Protein AF-A0A7K4H6M7-F1 (afdb_monomer_lite)

Foldseek 3Di:
DDPCVVPVDDLVVVLVVVVVCCVVVVFDWDADPVVRDIGGPVVVNVVVVVVVVVVVVVCVVVCVPPPPD

Secondary structure (DSSP, 8-state):
--HHHHHT--HHHHHHHHHHHHHTTSS-EEEETTTTEEEE-HHHHHHHHHHHHHHHHHHHHTTTT----

Radius of gyration: 17.57 Å; chains: 1; bounding box: 39×24×50 Å

Structure (mmCIF, N/CA/C/O backbone):
data_AF-A0A7K4H6M7-F1
#
_entry.id   AF-A0A7K4H6M7-F1
#
loop_
_atom_site.group_PDB
_atom_site.id
_atom_site.type_symbol
_atom_site.label_atom_id
_atom_site.label_alt_id
_atom_site.label_comp_id
_atom_site.label_asym_id
_atom_site.label_entity_id
_atom_site.label_seq_id
_atom_site.pdbx_PDB_ins_code
_atom_site.Cartn_x
_atom_site.Cartn_y
_atom_site.Cartn_z
_atom_site.occupancy
_atom_site.B_iso_or_equiv
_atom_site.auth_seq_id
_atom_site.auth_comp_id
_atom_site.auth_asym_id
_atom_site.auth_atom_id
_atom_site.pdbx_PDB_model_num
ATOM 1 N N . HIS A 1 1 ? 18.404 1.092 -2.985 1.00 49.03 1 HIS A N 1
ATOM 2 C CA . HIS A 1 1 ? 18.451 -0.376 -2.863 1.00 49.03 1 HIS A CA 1
ATOM 3 C C . HIS A 1 1 ? 17.202 -0.951 -3.481 1.00 49.03 1 HIS A C 1
ATOM 5 O O . HIS A 1 1 ? 16.122 -0.462 -3.166 1.00 49.03 1 HIS A O 1
ATOM 11 N N . ASP A 1 2 ? 17.378 -1.916 -4.375 1.00 66.75 2 ASP A N 1
ATOM 12 C CA . ASP A 1 2 ? 16.303 -2.587 -5.104 1.00 66.75 2 ASP A CA 1
ATOM 13 C C . ASP A 1 2 ? 15.545 -3.536 -4.153 1.00 66.75 2 ASP A C 1
ATOM 15 O O . ASP A 1 2 ? 16.139 -4.116 -3.241 1.00 66.75 2 ASP A O 1
ATOM 19 N N . ILE A 1 3 ? 14.229 -3.671 -4.319 1.00 66.12 3 ILE A N 1
ATOM 20 C CA . ILE A 1 3 ? 13.389 -4.526 -3.458 1.00 66.12 3 ILE A CA 1
ATOM 21 C C . ILE A 1 3 ? 13.788 -5.995 -3.645 1.00 66.12 3 ILE A C 1
ATOM 23 O O . ILE A 1 3 ? 13.857 -6.749 -2.678 1.00 66.12 3 ILE A O 1
ATOM 27 N N . ALA A 1 4 ? 14.168 -6.379 -4.866 1.00 66.06 4 ALA A N 1
ATOM 28 C CA . ALA A 1 4 ? 14.630 -7.731 -5.170 1.00 66.06 4 ALA A CA 1
ATOM 29 C C . ALA A 1 4 ? 15.914 -8.126 -4.440 1.00 66.06 4 ALA A C 1
ATOM 31 O O . ALA A 1 4 ? 16.039 -9.264 -4.001 1.00 66.06 4 ALA A O 1
ATOM 32 N N . GLU A 1 5 ? 16.835 -7.179 -4.242 1.00 63.22 5 GLU A N 1
ATOM 33 C CA . GLU A 1 5 ? 18.070 -7.418 -3.484 1.00 63.22 5 GLU A CA 1
ATOM 34 C C . GLU A 1 5 ? 17.794 -7.691 -2.003 1.00 63.22 5 GLU A C 1
ATOM 36 O O . GLU A 1 5 ? 18.550 -8.408 -1.356 1.00 63.22 5 GLU A O 1
ATOM 41 N N . LYS A 1 6 ? 16.719 -7.117 -1.452 1.00 73.69 6 LYS A N 1
ATOM 42 C CA . LYS A 1 6 ? 16.350 -7.287 -0.042 1.00 73.69 6 LYS A CA 1
ATOM 43 C C . LYS A 1 6 ? 15.528 -8.546 0.223 1.00 73.69 6 LYS A C 1
ATOM 45 O O . LYS A 1 6 ? 15.515 -9.014 1.356 1.00 73.69 6 LYS A O 1
ATOM 50 N N . CYS A 1 7 ? 14.826 -9.054 -0.787 1.00 67.19 7 CYS A N 1
ATOM 51 C CA . CYS A 1 7 ? 13.855 -10.136 -0.630 1.00 67.19 7 CYS A CA 1
ATOM 52 C C . CYS A 1 7 ? 14.359 -11.513 -1.098 1.00 67.19 7 CYS A C 1
ATOM 54 O O . CYS A 1 7 ? 13.584 -12.459 -1.016 1.00 67.19 7 CYS A O 1
ATOM 56 N N . ASP A 1 8 ? 15.600 -11.622 -1.600 1.00 68.56 8 ASP A N 1
ATOM 57 C CA . ASP A 1 8 ? 16.166 -12.836 -2.234 1.00 68.56 8 ASP A CA 1
ATOM 58 C C . ASP A 1 8 ? 15.173 -13.526 -3.194 1.00 68.56 8 ASP A C 1
ATOM 60 O O . ASP A 1 8 ? 15.049 -14.747 -3.278 1.00 68.56 8 ASP A O 1
ATOM 64 N N . ALA A 1 9 ? 14.387 -12.698 -3.885 1.00 65.81 9 ALA A N 1
ATOM 65 C CA . ALA A 1 9 ? 13.274 -13.110 -4.722 1.00 65.81 9 ALA A CA 1
ATOM 66 C C . ALA A 1 9 ? 13.575 -12.774 -6.183 1.00 65.81 9 ALA A C 1
ATOM 68 O O . ALA A 1 9 ? 14.218 -11.766 -6.497 1.00 65.81 9 ALA A O 1
ATOM 69 N N . ALA A 1 10 ? 13.077 -13.603 -7.103 1.00 70.94 10 ALA A N 1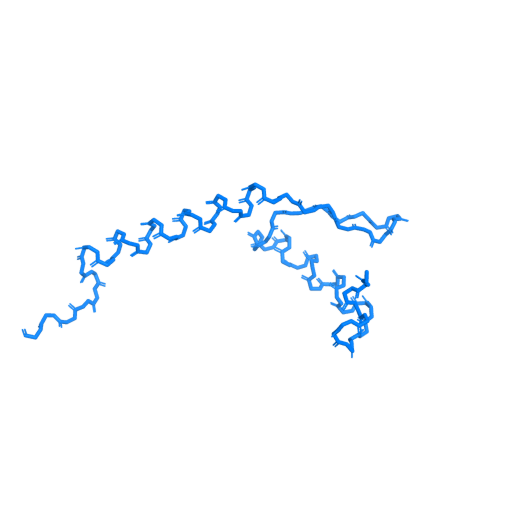
ATOM 70 C CA . ALA A 1 10 ? 13.205 -13.328 -8.526 1.00 70.94 10 ALA A CA 1
ATOM 71 C C . ALA A 1 10 ? 12.523 -11.990 -8.863 1.00 70.94 10 ALA A C 1
ATOM 73 O O . ALA A 1 10 ? 11.369 -11.759 -8.503 1.00 70.94 10 ALA A O 1
ATOM 74 N N . LYS A 1 11 ? 13.224 -11.108 -9.592 1.00 62.78 11 LYS A N 1
ATOM 75 C CA . LYS A 1 11 ? 12.724 -9.765 -9.959 1.00 62.78 11 LYS A CA 1
ATOM 76 C C . LYS A 1 11 ? 11.342 -9.789 -10.627 1.00 62.78 11 LYS A C 1
ATOM 78 O O . LYS A 1 11 ? 10.556 -8.872 -10.413 1.00 62.78 11 LYS A O 1
ATOM 83 N N . GLY A 1 12 ? 11.040 -10.838 -11.398 1.00 64.25 12 GLY A N 1
ATOM 84 C CA . GLY A 1 12 ? 9.727 -11.031 -12.026 1.00 64.25 12 GLY A CA 1
ATOM 85 C C . GLY A 1 12 ? 8.591 -11.179 -11.010 1.00 64.25 12 GLY A C 1
ATOM 86 O O . GLY A 1 12 ? 7.561 -10.531 -11.153 1.00 64.25 12 GLY A O 1
ATOM 87 N N . THR A 1 13 ? 8.823 -11.926 -9.929 1.00 76.50 13 THR A N 1
ATOM 88 C CA . THR A 1 13 ? 7.829 -12.190 -8.878 1.00 76.50 13 THR A CA 1
ATOM 89 C C . THR A 1 13 ? 7.428 -10.917 -8.135 1.00 76.50 13 THR A C 1
ATOM 91 O O . THR A 1 13 ? 6.264 -10.734 -7.805 1.00 76.50 13 THR A O 1
ATOM 94 N N . ILE A 1 14 ? 8.364 -9.991 -7.914 1.00 81.75 14 ILE A N 1
ATOM 95 C CA . ILE A 1 14 ? 8.067 -8.726 -7.223 1.00 81.75 14 ILE A CA 1
ATOM 96 C C . ILE A 1 14 ? 7.194 -7.810 -8.083 1.00 81.75 14 ILE A C 1
ATOM 98 O O . ILE A 1 14 ? 6.283 -7.170 -7.566 1.00 81.75 14 ILE A O 1
ATOM 102 N N . ILE A 1 15 ? 7.449 -7.750 -9.392 1.00 85.56 15 ILE A N 1
ATOM 103 C CA . ILE A 1 15 ? 6.652 -6.925 -10.308 1.00 85.56 15 ILE A CA 1
ATOM 104 C C . ILE A 1 15 ? 5.218 -7.455 -10.397 1.00 85.56 15 ILE A C 1
ATOM 106 O O . ILE A 1 15 ? 4.282 -6.660 -10.361 1.00 85.56 15 ILE A O 1
ATOM 110 N N . GLU A 1 16 ? 5.048 -8.775 -10.494 1.00 89.12 16 GLU A N 1
ATOM 111 C CA . GLU A 1 16 ? 3.729 -9.416 -10.539 1.00 89.12 16 GLU A CA 1
ATOM 112 C C . GLU A 1 16 ? 2.925 -9.132 -9.269 1.00 89.12 16 GLU A C 1
ATOM 114 O O . GLU A 1 16 ? 1.791 -8.670 -9.365 1.00 89.12 16 GLU A O 1
ATOM 119 N N . VAL A 1 17 ? 3.542 -9.294 -8.094 1.00 90.56 17 VAL A N 1
ATOM 120 C CA . VAL A 1 17 ? 2.896 -9.005 -6.804 1.00 90.56 17 VAL A CA 1
ATOM 121 C C . VAL A 1 17 ? 2.497 -7.535 -6.702 1.00 90.56 17 VAL A C 1
ATOM 123 O O . VAL A 1 17 ? 1.364 -7.234 -6.351 1.00 90.56 17 VAL A O 1
ATOM 126 N N . ILE A 1 18 ? 3.380 -6.599 -7.059 1.00 90.12 18 ILE A N 1
ATOM 127 C CA . ILE A 1 18 ? 3.049 -5.166 -7.001 1.00 90.12 18 ILE A CA 1
ATOM 128 C C . ILE A 1 18 ? 1.895 -4.827 -7.951 1.00 90.12 18 ILE A C 1
ATOM 130 O O . ILE A 1 18 ? 1.010 -4.054 -7.593 1.00 90.12 18 ILE A O 1
ATOM 134 N N . GLN A 1 19 ? 1.884 -5.397 -9.157 1.00 91.06 19 GLN A N 1
ATOM 135 C CA . GLN A 1 19 ? 0.784 -5.195 -10.102 1.00 91.06 19 GLN A CA 1
ATOM 136 C C . GLN A 1 19 ? -0.533 -5.777 -9.584 1.00 91.06 19 GLN A C 1
ATOM 138 O O . GLN A 1 19 ? -1.580 -5.170 -9.798 1.00 91.06 19 GLN A O 1
ATOM 143 N N . GLU A 1 20 ? -0.489 -6.927 -8.914 1.00 95.00 20 GLU A N 1
ATOM 144 C CA . GLU A 1 20 ? -1.657 -7.537 -8.281 1.00 95.00 20 GLU A CA 1
ATOM 145 C C . GLU A 1 20 ? -2.189 -6.666 -7.138 1.00 95.00 20 GLU A C 1
ATOM 147 O O . GLU A 1 20 ? -3.376 -6.354 -7.128 1.00 95.00 20 GLU A O 1
ATOM 152 N N . MET A 1 21 ? -1.313 -6.167 -6.263 1.00 94.19 21 MET A N 1
ATOM 153 C CA . MET A 1 21 ? -1.692 -5.265 -5.170 1.00 94.19 21 MET A CA 1
ATOM 154 C C . MET A 1 21 ? -2.317 -3.958 -5.686 1.00 94.19 21 MET A C 1
ATOM 156 O O . MET A 1 21 ? -3.303 -3.491 -5.128 1.00 94.19 21 MET A O 1
ATOM 160 N N . ILE A 1 22 ? -1.792 -3.379 -6.775 1.00 94.50 22 ILE A N 1
ATOM 161 C CA . ILE A 1 22 ? -2.399 -2.194 -7.414 1.00 94.50 22 ILE A CA 1
ATOM 162 C C . ILE A 1 22 ? -3.774 -2.539 -7.997 1.00 94.50 22 ILE A C 1
ATOM 164 O O . ILE A 1 22 ? -4.721 -1.779 -7.843 1.00 94.50 22 ILE A O 1
ATOM 168 N N . LYS A 1 23 ? -3.898 -3.683 -8.680 1.00 96.31 23 LYS A N 1
ATOM 169 C CA . LYS A 1 23 ? -5.155 -4.117 -9.309 1.00 96.31 23 LYS A CA 1
ATOM 170 C C . LYS A 1 23 ? -6.251 -4.418 -8.284 1.00 96.31 23 LYS A C 1
ATOM 172 O O . LYS A 1 23 ? -7.425 -4.246 -8.598 1.00 96.31 23 LYS A O 1
ATOM 177 N N . ASN A 1 24 ? -5.868 -4.903 -7.109 1.00 96.25 24 ASN A N 1
ATOM 178 C CA . ASN A 1 24 ? -6.779 -5.216 -6.014 1.00 96.25 24 ASN A CA 1
ATOM 179 C C . ASN A 1 24 ? -7.101 -3.993 -5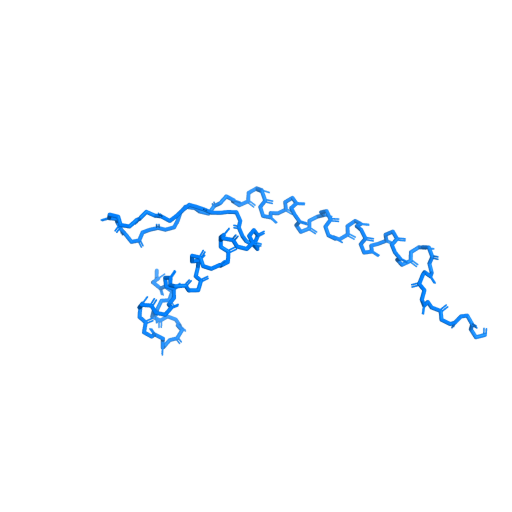.137 1.00 96.25 24 ASN A C 1
ATOM 181 O O . ASN A 1 24 ? -7.746 -4.162 -4.106 1.00 96.25 24 ASN A O 1
ATOM 185 N N . ASP A 1 25 ? -6.639 -2.794 -5.517 1.00 92.69 25 ASP A N 1
ATOM 186 C CA . ASP A 1 25 ? -6.746 -1.559 -4.728 1.00 92.69 25 ASP A CA 1
ATOM 187 C C . ASP A 1 25 ? -6.130 -1.683 -3.314 1.00 92.69 25 ASP A C 1
ATOM 189 O O . ASP A 1 25 ? -6.458 -0.925 -2.405 1.00 92.69 25 ASP A O 1
ATOM 193 N N . GLU A 1 26 ? -5.202 -2.628 -3.115 1.00 92.12 26 GLU A N 1
ATOM 194 C CA . GLU A 1 26 ? -4.483 -2.811 -1.847 1.00 92.12 26 GLU A CA 1
ATOM 195 C C . GLU A 1 26 ? -3.432 -1.716 -1.640 1.00 92.12 26 GLU A C 1
ATOM 197 O O . GLU A 1 26 ? -3.131 -1.343 -0.505 1.00 92.12 26 GLU A O 1
ATOM 202 N N . ILE A 1 27 ? -2.857 -1.210 -2.738 1.00 94.62 27 ILE A N 1
ATOM 203 C CA . ILE A 1 27 ? -1.962 -0.053 -2.726 1.00 94.62 27 ILE A CA 1
ATOM 204 C C . ILE A 1 27 ? -2.292 0.920 -3.849 1.00 94.62 27 ILE A C 1
ATOM 206 O O . ILE A 1 27 ? -2.502 0.543 -5.002 1.00 94.62 27 ILE A O 1
ATOM 210 N N . TYR A 1 28 ? -2.209 2.208 -3.535 1.00 96.00 28 TYR A N 1
ATOM 211 C CA . TYR A 1 28 ? -2.352 3.270 -4.524 1.00 96.00 28 TYR A CA 1
ATOM 212 C C . TYR A 1 28 ? -0.985 3.589 -5.134 1.00 96.00 28 TYR A C 1
ATOM 214 O O . TYR A 1 28 ? -0.163 4.293 -4.534 1.00 96.00 28 TYR A O 1
ATOM 222 N N . ALA A 1 29 ? -0.715 3.051 -6.322 1.00 95.62 29 ALA A N 1
ATOM 223 C CA . ALA A 1 29 ? 0.532 3.274 -7.046 1.00 95.62 29 ALA A CA 1
ATOM 224 C C . ALA A 1 29 ? 0.360 3.115 -8.565 1.00 95.62 29 ALA A C 1
ATOM 226 O O . ALA A 1 29 ? -0.585 2.491 -9.038 1.00 95.62 29 ALA A O 1
ATOM 227 N N . GLU A 1 30 ? 1.313 3.645 -9.331 1.00 94.75 30 GLU A N 1
ATOM 228 C CA . GLU A 1 30 ? 1.405 3.455 -10.780 1.00 94.75 30 GLU A CA 1
ATOM 229 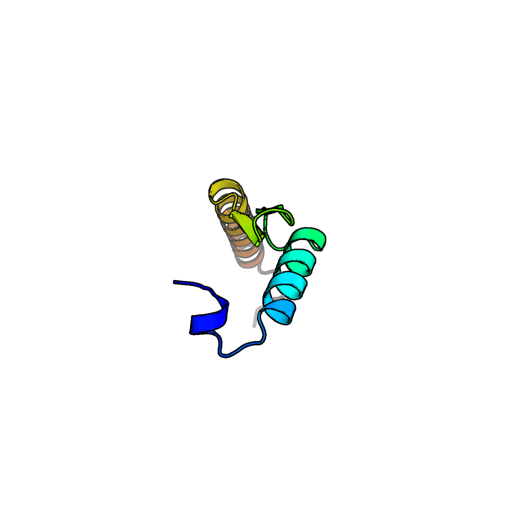C C . GLU A 1 30 ? 2.699 2.718 -11.136 1.00 94.75 30 GLU A C 1
ATOM 231 O O . GLU A 1 30 ? 3.785 3.093 -10.686 1.00 94.75 30 GLU A O 1
ATOM 236 N N . TYR A 1 31 ? 2.599 1.665 -11.950 1.00 92.44 31 TYR A N 1
ATOM 237 C CA . TYR A 1 31 ? 3.759 0.915 -12.425 1.00 92.44 31 TYR A CA 1
ATOM 238 C C . TYR A 1 31 ? 4.116 1.271 -13.872 1.00 92.44 31 TYR A C 1
ATOM 240 O O . TYR A 1 31 ? 3.346 1.038 -14.806 1.00 92.44 31 TYR A O 1
ATOM 248 N N . PHE A 1 32 ? 5.342 1.750 -14.071 1.00 92.44 32 PHE A N 1
ATOM 249 C CA . PHE A 1 32 ? 5.892 2.114 -15.370 1.00 92.44 32 PHE A CA 1
ATOM 250 C C . PHE A 1 32 ? 6.743 0.976 -15.937 1.00 92.44 32 PHE A C 1
ATOM 252 O O . PHE A 1 32 ? 7.919 0.821 -15.605 1.00 92.44 32 PHE A O 1
ATOM 259 N N . ARG A 1 33 ? 6.160 0.204 -16.862 1.00 87.38 33 ARG A N 1
ATOM 260 C CA . ARG A 1 33 ? 6.843 -0.906 -17.560 1.00 87.38 33 ARG A CA 1
ATOM 261 C C . ARG A 1 33 ? 8.116 -0.482 -18.297 1.00 87.38 33 ARG A C 1
ATOM 263 O O . ARG A 1 33 ? 9.054 -1.262 -18.374 1.00 87.38 33 ARG A O 1
ATOM 270 N N . SER A 1 34 ? 8.151 0.732 -18.851 1.00 89.88 34 SER A N 1
ATOM 271 C CA . SER A 1 34 ? 9.293 1.227 -19.634 1.00 89.88 34 SER A CA 1
ATOM 272 C C . SER A 1 34 ? 10.557 1.427 -18.797 1.00 89.88 34 SER A C 1
ATOM 274 O O . SER A 1 34 ? 11.658 1.271 -19.317 1.00 89.88 34 SER A O 1
ATOM 276 N N . SER A 1 35 ? 10.405 1.761 -17.515 1.00 90.00 35 SER A N 1
ATOM 277 C CA . SER A 1 35 ? 11.506 2.037 -16.586 1.00 90.00 35 SER A CA 1
ATOM 278 C C . SER A 1 35 ? 11.637 1.009 -15.460 1.00 90.00 35 SER A C 1
ATOM 280 O O . SER A 1 35 ? 12.596 1.082 -14.699 1.00 90.00 35 SER A O 1
ATOM 282 N N . ASN A 1 36 ? 10.716 0.041 -15.365 1.00 85.94 36 ASN A N 1
ATOM 283 C CA . ASN A 1 36 ? 10.577 -0.874 -14.227 1.00 85.94 36 ASN A CA 1
ATOM 284 C C . ASN A 1 36 ? 10.457 -0.141 -12.878 1.00 85.94 36 ASN A C 1
ATOM 286 O O . ASN A 1 36 ? 10.958 -0.613 -11.858 1.00 85.94 36 ASN A O 1
ATOM 290 N N . THR A 1 37 ? 9.771 1.003 -12.870 1.00 89.00 37 THR A N 1
ATOM 291 C CA . THR A 1 37 ? 9.612 1.857 -11.685 1.00 89.00 37 THR A CA 1
ATOM 292 C C . THR A 1 37 ? 8.170 1.849 -11.197 1.00 89.00 37 THR A C 1
ATOM 294 O O . THR A 1 37 ? 7.236 1.776 -11.991 1.00 89.00 37 THR A O 1
ATOM 297 N N . VAL A 1 38 ? 7.985 1.979 -9.885 1.00 91.12 38 VAL A N 1
ATOM 298 C CA . VAL A 1 38 ? 6.681 2.165 -9.240 1.00 91.12 38 VAL A CA 1
ATOM 299 C C . VAL A 1 38 ? 6.634 3.574 -8.650 1.00 91.12 38 VAL A C 1
ATOM 301 O O . VAL A 1 38 ? 7.497 3.925 -7.844 1.00 91.12 38 VAL A O 1
ATOM 304 N N . ALA A 1 39 ? 5.649 4.383 -9.034 1.00 93.94 39 ALA A N 1
ATOM 305 C CA . ALA A 1 39 ? 5.342 5.640 -8.359 1.00 93.94 39 ALA A CA 1
ATOM 306 C C . ALA A 1 39 ? 4.257 5.398 -7.313 1.00 93.94 39 ALA A C 1
ATOM 308 O O . ALA A 1 39 ? 3.102 5.143 -7.639 1.00 93.94 39 ALA A O 1
ATOM 309 N N . PHE A 1 40 ? 4.646 5.464 -6.045 1.00 93.69 40 PHE A N 1
ATOM 310 C CA . PHE A 1 40 ? 3.765 5.200 -4.916 1.00 93.69 40 PHE A CA 1
ATOM 311 C C . PHE A 1 40 ? 3.100 6.492 -4.430 1.00 93.69 40 PHE A C 1
ATOM 313 O O . PHE A 1 40 ? 3.795 7.454 -4.091 1.00 93.69 40 PHE A O 1
ATOM 320 N N . ASN A 1 41 ? 1.767 6.519 -4.358 1.00 96.25 41 ASN A N 1
ATOM 321 C CA . ASN A 1 41 ? 1.036 7.665 -3.824 1.00 96.25 41 ASN A CA 1
ATOM 322 C C . ASN A 1 41 ? 0.968 7.573 -2.295 1.00 96.25 41 ASN A C 1
ATOM 324 O O . ASN A 1 41 ? 0.014 7.041 -1.733 1.00 96.25 41 ASN A O 1
ATOM 328 N N . GLN A 1 42 ? 1.993 8.084 -1.614 1.00 94.88 42 GLN A N 1
ATOM 329 C CA . GLN A 1 42 ? 2.096 7.988 -0.153 1.00 94.88 42 GLN A CA 1
ATOM 330 C C . GLN A 1 42 ? 0.858 8.520 0.576 1.00 94.88 42 GLN A C 1
ATOM 332 O O . GLN A 1 42 ? 0.381 7.866 1.497 1.00 94.88 42 GLN A O 1
ATOM 337 N N . GLN A 1 43 ? 0.324 9.662 0.140 1.00 96.75 43 GLN A N 1
ATOM 338 C CA . GLN A 1 43 ? -0.801 10.313 0.805 1.00 96.75 43 GLN A CA 1
ATOM 339 C C . GLN A 1 43 ? -2.071 9.455 0.741 1.00 96.75 43 GLN A C 1
ATOM 341 O O . GLN A 1 43 ? -2.681 9.213 1.775 1.00 96.75 43 GLN A O 1
ATOM 346 N N . ALA A 1 44 ? -2.415 8.920 -0.435 1.00 94.69 44 ALA A N 1
ATOM 347 C CA . ALA A 1 44 ? -3.601 8.073 -0.589 1.00 94.69 44 ALA A CA 1
ATOM 348 C C . ALA A 1 44 ? -3.519 6.784 0.248 1.00 94.69 44 ALA A C 1
ATOM 350 O O . ALA A 1 44 ? -4.496 6.379 0.868 1.00 94.69 44 ALA A O 1
ATOM 351 N N . ASN A 1 45 ? -2.338 6.161 0.321 1.00 95.38 45 ASN A N 1
ATOM 352 C CA . ASN A 1 45 ? -2.151 4.963 1.145 1.00 95.38 45 ASN A CA 1
ATOM 353 C C . ASN A 1 45 ? -2.237 5.275 2.652 1.00 95.38 45 ASN A C 1
ATOM 355 O O . ASN A 1 45 ? -2.759 4.464 3.410 1.00 95.38 45 ASN A O 1
ATOM 359 N N . ILE A 1 46 ? -1.742 6.438 3.098 1.00 96.00 46 ILE A N 1
ATOM 360 C CA . ILE A 1 46 ? -1.884 6.884 4.496 1.00 96.00 46 ILE A CA 1
ATOM 361 C C . ILE A 1 46 ? -3.357 7.136 4.831 1.00 96.00 46 ILE A C 1
ATOM 363 O O . ILE A 1 46 ? -3.834 6.662 5.857 1.00 96.00 46 ILE A O 1
ATOM 367 N N . GLU A 1 47 ? -4.081 7.828 3.952 1.00 96.38 47 GLU A N 1
ATOM 368 C CA . GLU A 1 47 ? -5.509 8.110 4.135 1.00 96.38 47 GLU A CA 1
ATOM 369 C C . GLU A 1 47 ? -6.340 6.827 4.240 1.00 96.38 47 GLU A C 1
ATOM 371 O O . GLU A 1 47 ? -7.225 6.737 5.088 1.00 96.38 47 GLU A O 1
ATOM 376 N N . GLU A 1 48 ? -6.031 5.808 3.436 1.00 94.56 48 GLU A N 1
ATOM 377 C CA . GLU A 1 48 ? -6.679 4.496 3.529 1.00 94.56 48 GLU A CA 1
ATOM 378 C C . GLU A 1 48 ? -6.446 3.838 4.894 1.00 94.56 48 GLU A C 1
ATOM 380 O O . GLU A 1 48 ? -7.386 3.357 5.527 1.00 94.56 48 GLU A O 1
ATOM 385 N N . ILE A 1 49 ? -5.207 3.866 5.394 1.00 94.81 49 ILE A N 1
ATOM 386 C CA . ILE A 1 49 ? -4.875 3.331 6.721 1.00 94.81 49 ILE A CA 1
ATOM 387 C C . ILE A 1 49 ? -5.647 4.082 7.812 1.00 94.81 49 ILE A C 1
ATOM 389 O O . ILE A 1 49 ? -6.229 3.449 8.696 1.00 94.81 49 ILE A O 1
ATOM 393 N N . ASP A 1 50 ? -5.699 5.412 7.745 1.00 96.25 50 ASP A N 1
ATOM 394 C CA . ASP A 1 50 ? -6.439 6.232 8.708 1.00 96.25 50 ASP A CA 1
ATOM 395 C C . ASP A 1 50 ? -7.946 5.925 8.671 1.00 96.25 50 ASP A C 1
ATOM 397 O O . ASP A 1 50 ? -8.584 5.797 9.723 1.00 96.25 50 ASP A O 1
ATOM 401 N N . ASN A 1 51 ? -8.515 5.724 7.479 1.00 95.12 51 ASN A N 1
ATOM 402 C CA . ASN A 1 51 ? -9.912 5.326 7.301 1.00 95.12 51 ASN A CA 1
ATOM 403 C C . ASN A 1 51 ? -10.194 3.949 7.916 1.00 95.12 51 ASN A C 1
ATOM 405 O O . ASN A 1 51 ? -11.170 3.790 8.657 1.00 95.12 51 ASN A O 1
ATOM 409 N N . LEU A 1 52 ? -9.330 2.962 7.666 1.00 94.12 52 LEU A N 1
ATOM 410 C CA . LEU A 1 52 ? -9.444 1.622 8.248 1.00 94.12 52 LEU A CA 1
ATOM 411 C C . LEU A 1 52 ? -9.361 1.667 9.778 1.00 94.12 52 LEU A C 1
ATOM 413 O O . LEU A 1 52 ? -10.164 1.028 10.464 1.00 94.12 52 LEU A O 1
ATOM 417 N N . MET A 1 53 ? -8.450 2.472 10.325 1.00 94.69 53 MET A N 1
ATOM 418 C CA . MET A 1 53 ? -8.327 2.679 11.769 1.00 94.69 53 MET A CA 1
ATOM 419 C C . MET A 1 53 ? -9.570 3.344 12.367 1.00 94.69 53 MET A C 1
ATOM 421 O O . MET A 1 53 ? -10.021 2.952 13.447 1.00 94.69 53 MET A O 1
ATOM 425 N N . ALA A 1 54 ? -10.163 4.316 11.671 1.00 95.50 54 ALA A N 1
ATOM 426 C CA . ALA A 1 54 ? -11.402 4.958 12.100 1.00 95.50 54 ALA A CA 1
ATOM 427 C C . ALA A 1 54 ? -12.585 3.974 12.113 1.00 95.50 54 ALA A C 1
ATOM 429 O O . ALA A 1 54 ? -13.345 3.939 13.086 1.00 95.50 54 ALA A O 1
ATOM 430 N N . ILE A 1 55 ? -12.714 3.137 11.077 1.00 93.31 55 ILE A N 1
ATOM 431 C CA . ILE A 1 55 ? -13.731 2.075 11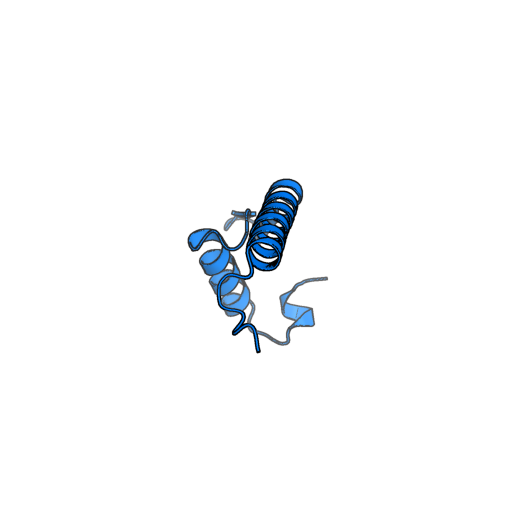.004 1.00 93.31 55 ILE A CA 1
ATOM 432 C C . ILE A 1 55 ? -13.553 1.088 12.158 1.00 93.31 55 ILE A C 1
ATOM 434 O O . ILE A 1 55 ? -14.519 0.777 12.856 1.00 93.31 55 ILE A O 1
ATOM 438 N N . TYR A 1 56 ? -12.323 0.631 12.394 1.00 91.50 56 TYR A N 1
ATOM 439 C CA . TYR A 1 56 ? -12.018 -0.301 13.476 1.00 91.50 56 TYR A CA 1
ATOM 440 C C . TYR A 1 56 ? -12.360 0.285 14.852 1.00 91.50 56 TYR A C 1
ATOM 442 O O . TYR A 1 56 ? -13.006 -0.373 15.668 1.00 91.50 56 TYR A O 1
ATOM 450 N N . LYS A 1 57 ? -11.996 1.547 15.099 1.00 92.38 57 LYS A N 1
ATOM 451 C CA . LYS A 1 57 ? -12.316 2.235 16.355 1.00 92.38 57 LYS A CA 1
ATOM 452 C C . LYS A 1 57 ? -13.825 2.323 16.584 1.00 92.38 57 LYS A C 1
ATOM 454 O O . LYS A 1 57 ? -14.296 2.015 17.676 1.00 92.38 57 LYS A O 1
ATOM 459 N N . LYS A 1 58 ? -14.589 2.686 15.550 1.00 91.88 58 LYS A N 1
ATOM 460 C CA . LYS A 1 58 ? -16.055 2.718 15.622 1.00 91.88 58 LYS A CA 1
ATOM 461 C C . LYS A 1 58 ? -16.629 1.333 15.933 1.00 91.88 58 LYS A C 1
ATOM 463 O O . LYS A 1 58 ? -17.501 1.204 16.786 1.00 91.88 58 LYS A O 1
ATOM 468 N N . TRP A 1 59 ? -16.109 0.292 15.288 1.00 90.00 59 TRP A N 1
ATOM 469 C CA . TRP A 1 59 ? -16.514 -1.090 15.547 1.00 90.00 59 TRP A CA 1
ATOM 470 C C . TRP A 1 59 ? -16.248 -1.519 17.002 1.00 90.00 59 TRP A C 1
ATOM 472 O O . TRP A 1 59 ? -17.095 -2.171 17.620 1.00 90.00 59 TRP A O 1
ATOM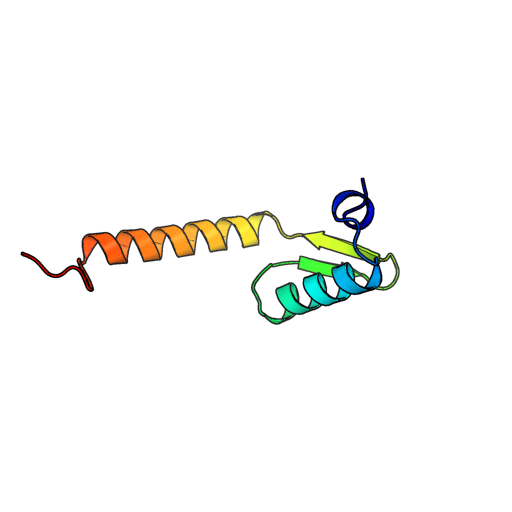 482 N N . GLU A 1 60 ? -15.118 -1.104 17.589 1.00 88.44 60 GLU A N 1
ATOM 483 C CA . GLU A 1 60 ? -14.822 -1.338 19.008 1.00 88.44 60 GLU A CA 1
ATOM 484 C C . GLU A 1 60 ? -15.779 -0.609 19.958 1.00 88.44 60 GLU A C 1
ATOM 486 O O . GLU A 1 60 ? -16.191 -1.204 20.961 1.00 88.44 60 GLU A O 1
ATOM 491 N N . GLU A 1 61 ? -16.124 0.647 19.659 1.00 89.94 61 GLU A N 1
ATOM 492 C CA . GLU A 1 61 ? -17.055 1.468 20.447 1.00 89.94 61 GLU A CA 1
ATOM 493 C C . GLU A 1 61 ? -18.477 0.887 20.427 1.00 89.94 61 GLU A C 1
ATOM 495 O O . GLU A 1 61 ? -19.149 0.830 21.460 1.00 89.94 61 GLU A O 1
ATOM 500 N N . GLU A 1 62 ? -18.917 0.375 19.277 1.00 89.38 62 GLU A N 1
ATOM 501 C CA . GLU A 1 62 ? -20.241 -0.232 19.105 1.00 89.38 62 GLU A CA 1
ATOM 502 C C . GLU A 1 62 ? -20.352 -1.638 19.735 1.00 89.38 62 GLU A C 1
ATOM 504 O O . GLU A 1 62 ? -21.434 -2.225 19.748 1.00 89.38 62 GLU A O 1
ATOM 509 N N . ASN A 1 63 ? -19.262 -2.188 20.296 1.00 76.69 63 ASN A N 1
ATOM 510 C CA . ASN A 1 63 ? -19.183 -3.538 20.880 1.00 76.69 63 ASN A CA 1
ATOM 511 C C . ASN A 1 63 ? -19.707 -4.653 19.952 1.00 76.69 63 ASN A C 1
ATOM 513 O O . ASN A 1 63 ? -20.109 -5.727 20.414 1.00 76.69 63 ASN A O 1
ATOM 517 N N . VAL A 1 64 ? -19.688 -4.425 18.639 1.00 68.12 64 VAL A N 1
ATOM 518 C CA . VAL A 1 64 ? -20.211 -5.367 17.648 1.00 68.12 64 VAL A CA 1
ATOM 519 C C . VAL A 1 64 ? -19.379 -6.650 17.715 1.00 68.12 64 VAL A C 1
ATOM 521 O O . VAL A 1 64 ? -18.192 -6.665 17.420 1.00 68.12 64 VAL A O 1
ATOM 524 N N . GLY A 1 65 ? -19.999 -7.747 18.156 1.00 65.62 65 GLY A N 1
ATOM 525 C CA . GLY A 1 65 ? -19.349 -9.057 18.272 1.00 65.62 65 GLY A CA 1
ATOM 526 C C . GLY A 1 65 ? -18.636 -9.340 19.602 1.00 65.62 65 GLY A C 1
ATOM 527 O O . GLY A 1 65 ? -18.201 -10.474 19.816 1.00 65.62 65 GLY A O 1
ATOM 528 N N . LYS A 1 66 ? -18.568 -8.388 20.544 1.00 62.06 66 LYS A N 1
ATOM 529 C CA . LYS A 1 66 ? -18.119 -8.692 21.911 1.00 62.06 66 LYS A CA 1
ATOM 530 C C . LYS A 1 66 ? -19.262 -9.386 22.657 1.00 62.06 66 LYS A C 1
ATOM 532 O O . LYS A 1 66 ? -20.294 -8.782 22.933 1.00 62.06 66 LYS A O 1
ATOM 537 N N . LYS A 1 67 ? -19.088 -10.670 23.003 1.00 61.56 67 LYS A N 1
ATOM 538 C CA . LYS A 1 67 ? -19.952 -11.329 23.996 1.00 61.56 67 LYS A CA 1
ATOM 539 C C . LYS A 1 67 ? -19.765 -10.592 25.321 1.00 61.56 67 LYS A C 1
ATOM 541 O O . LYS A 1 67 ? -18.757 -10.803 25.993 1.00 61.56 67 LYS A O 1
ATOM 546 N N . VAL A 1 68 ? -20.712 -9.721 25.665 1.00 61.50 68 VAL A N 1
ATOM 547 C CA . VAL A 1 68 ? -20.831 -9.168 27.016 1.00 61.50 68 VAL A CA 1
ATOM 548 C C . VAL A 1 68 ? -20.987 -10.373 27.948 1.00 61.50 68 VAL A C 1
ATOM 550 O O . VAL A 1 68 ? -21.926 -11.152 27.785 1.00 61.50 68 VAL A O 1
ATOM 553 N N . LYS A 1 69 ? -19.990 -10.604 28.807 1.00 52.25 69 LYS A N 1
ATOM 554 C CA . LYS A 1 69 ? -20.068 -11.616 29.866 1.00 52.25 69 LYS A CA 1
ATOM 555 C C . LYS A 1 69 ? -20.914 -11.098 31.015 1.00 52.25 69 LYS A C 1
ATOM 557 O O . LYS A 1 69 ? -20.794 -9.889 31.309 1.00 52.25 69 LYS A O 1
#

Sequence (69 aa):
HDIAEKCDAAKGTIIEVIQEMIKNDEIYAEYFRSSNTVAFNQQANIEEIDNLMAIYKKWEEENVG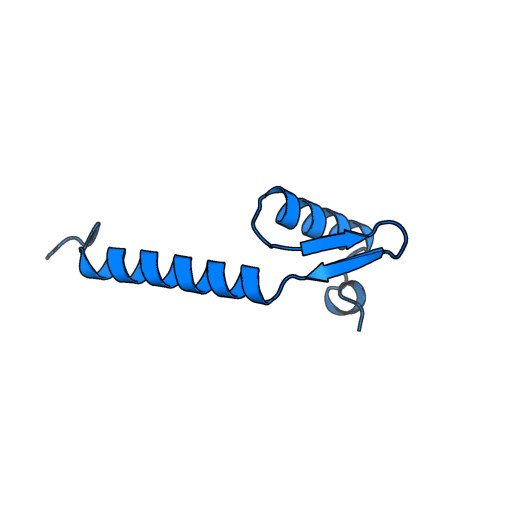KKVK

pLDDT: mean 84.74, std 13.13, range [49.03, 96.75]